Protein AF-E6UL56-F1 (afdb_monomer_lite)

Radius of gyration: 11.74 Å; chains: 1; bounding box: 36×25×26 Å

Structure (mmCIF, N/CA/C/O backbone):
data_AF-E6UL56-F1
#
_entry.id   AF-E6UL56-F1
#
loop_
_atom_site.group_PDB
_atom_site.id
_atom_site.type_symbol
_atom_site.label_atom_id
_atom_site.label_alt_id
_atom_site.label_comp_id
_atom_site.label_asym_id
_atom_site.label_entity_id
_atom_site.label_seq_id
_atom_site.pdbx_PDB_ins_code
_atom_site.Cartn_x
_atom_site.Cartn_y
_atom_site.Cartn_z
_atom_site.occupancy
_atom_site.B_iso_or_equiv
_atom_site.auth_seq_id
_atom_site.auth_comp_id
_atom_site.auth_asym_id
_atom_site.auth_atom_id
_atom_site.pdbx_PDB_model_num
ATOM 1 N N . MET A 1 1 ? 6.033 -3.235 -10.698 1.00 92.88 1 MET A N 1
ATOM 2 C CA . MET A 1 1 ? 6.636 -2.782 -9.439 1.00 92.88 1 MET A CA 1
ATOM 3 C C . MET A 1 1 ? 6.211 -3.725 -8.332 1.00 92.88 1 MET A C 1
ATOM 5 O O . MET A 1 1 ? 5.042 -4.108 -8.314 1.00 92.88 1 MET A O 1
ATOM 9 N N . ILE A 1 2 ? 7.145 -4.114 -7.472 1.00 95.81 2 ILE A N 1
ATOM 10 C CA . ILE A 1 2 ? 6.92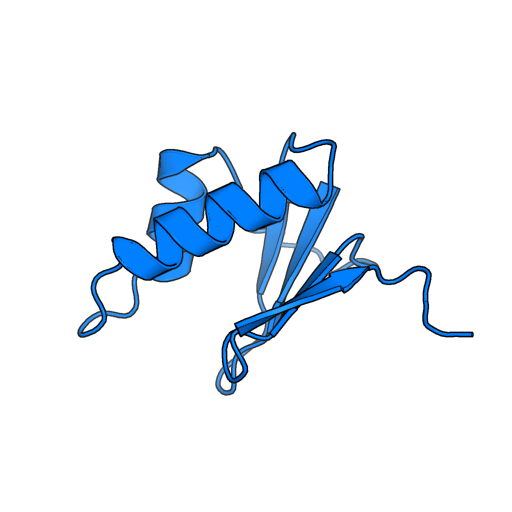8 -4.875 -6.246 1.00 95.81 2 ILE A CA 1
ATOM 11 C C . ILE A 1 2 ? 6.958 -3.893 -5.079 1.00 95.81 2 ILE A C 1
ATOM 13 O O . ILE A 1 2 ? 7.956 -3.209 -4.857 1.00 95.81 2 ILE A O 1
ATOM 17 N N . LEU A 1 3 ? 5.851 -3.815 -4.358 1.00 96.50 3 LEU A N 1
ATOM 18 C CA . LEU A 1 3 ? 5.690 -3.000 -3.165 1.00 96.50 3 LEU A CA 1
ATOM 19 C C . LEU A 1 3 ? 5.559 -3.936 -1.969 1.00 96.50 3 LEU A C 1
ATOM 21 O O . LEU A 1 3 ? 4.648 -4.757 -1.934 1.00 96.50 3 LEU A O 1
ATOM 25 N N . GLU A 1 4 ? 6.457 -3.819 -1.005 1.00 96.94 4 GLU A N 1
ATOM 26 C CA . GLU A 1 4 ? 6.316 -4.479 0.289 1.00 96.94 4 GLU A CA 1
ATOM 27 C C . GLU A 1 4 ? 5.608 -3.536 1.255 1.00 96.94 4 GLU A C 1
ATOM 29 O O . GLU A 1 4 ? 5.952 -2.358 1.344 1.00 96.94 4 GLU A O 1
ATOM 34 N N . ILE A 1 5 ? 4.589 -4.047 1.932 1.00 95.69 5 ILE A N 1
ATOM 35 C CA . ILE A 1 5 ? 3.886 -3.363 3.006 1.00 95.69 5 ILE A CA 1
ATOM 36 C C . ILE A 1 5 ? 4.298 -4.055 4.300 1.00 95.69 5 ILE A C 1
ATOM 38 O O . ILE A 1 5 ? 3.946 -5.218 4.508 1.00 95.69 5 ILE A O 1
ATOM 42 N N . GLU A 1 6 ? 5.051 -3.350 5.137 1.00 93.94 6 GLU A N 1
ATOM 43 C CA . GLU A 1 6 ? 5.472 -3.841 6.447 1.00 93.94 6 GLU A CA 1
ATOM 44 C C . GLU A 1 6 ? 4.376 -3.533 7.479 1.00 93.94 6 GLU A C 1
ATOM 46 O O . GLU A 1 6 ? 3.857 -2.411 7.554 1.00 93.94 6 GLU A O 1
ATOM 51 N N . TYR A 1 7 ? 4.013 -4.554 8.258 1.00 83.31 7 TYR A N 1
ATOM 52 C CA . TYR A 1 7 ? 3.069 -4.470 9.374 1.00 83.31 7 TYR A CA 1
ATOM 53 C C . TYR A 1 7 ? 3.679 -5.126 10.605 1.00 83.31 7 TYR A C 1
ATOM 55 O O . TYR A 1 7 ? 4.301 -6.180 10.491 1.00 83.31 7 TYR A O 1
ATOM 63 N N . TYR A 1 8 ? 3.304 -4.666 11.802 1.00 67.31 8 TYR A N 1
ATOM 64 C CA . TYR A 1 8 ? 3.584 -5.409 13.036 1.00 67.31 8 TYR A CA 1
ATOM 65 C C . TYR A 1 8 ? 3.136 -6.891 13.005 1.00 67.31 8 TYR A C 1
ATOM 67 O O . TYR A 1 8 ? 3.726 -7.736 13.676 1.00 67.31 8 TYR A O 1
ATOM 75 N N . LYS A 1 9 ? 2.069 -7.224 12.259 1.00 72.25 9 LYS A N 1
ATOM 76 C CA . LYS A 1 9 ? 1.515 -8.590 12.203 1.00 72.25 9 LYS A CA 1
ATOM 77 C C . LYS A 1 9 ? 2.220 -9.496 11.193 1.00 72.25 9 LYS A C 1
ATOM 79 O O . LYS A 1 9 ? 2.545 -10.628 11.540 1.00 72.25 9 LYS A O 1
ATOM 84 N N . ALA A 1 10 ? 2.358 -9.044 9.951 1.00 82.56 10 ALA A N 1
ATOM 85 C CA . ALA A 1 10 ? 2.990 -9.787 8.866 1.00 82.56 10 ALA A CA 1
ATOM 86 C C . ALA A 1 10 ? 3.182 -8.881 7.649 1.00 82.56 10 ALA A C 1
ATOM 88 O O . ALA A 1 10 ? 2.256 -8.169 7.257 1.00 82.56 10 ALA A O 1
ATOM 89 N N . ASP A 1 11 ? 4.340 -8.985 7.009 1.00 91.06 11 ASP A N 1
ATOM 90 C CA . ASP A 1 11 ? 4.613 -8.256 5.776 1.00 91.06 11 ASP A CA 1
ATOM 91 C C . ASP A 1 11 ? 3.805 -8.837 4.613 1.00 91.06 11 ASP A C 1
ATOM 93 O O . ASP A 1 11 ? 3.536 -10.040 4.542 1.00 91.06 11 ASP A O 1
ATOM 97 N N . THR A 1 12 ? 3.412 -7.976 3.679 1.00 94.81 12 THR A N 1
ATOM 98 C CA . THR A 1 12 ? 2.676 -8.362 2.469 1.00 94.81 12 THR A CA 1
ATOM 99 C C . THR A 1 12 ? 3.345 -7.754 1.249 1.00 94.81 12 THR A C 1
ATOM 101 O O . THR A 1 12 ? 3.581 -6.550 1.208 1.00 94.81 12 THR A O 1
ATOM 104 N N . GLN A 1 13 ? 3.602 -8.557 0.217 1.00 96.12 13 GLN A N 1
ATOM 105 C CA . GLN A 1 13 ? 4.084 -8.039 -1.061 1.00 96.12 13 GLN A CA 1
ATOM 106 C C . GLN A 1 13 ? 2.957 -7.909 -2.071 1.00 96.12 13 GLN A C 1
ATOM 108 O O . GLN A 1 13 ? 2.154 -8.821 -2.254 1.00 96.12 13 GLN A O 1
ATOM 113 N N . LEU A 1 14 ? 2.943 -6.786 -2.777 1.00 96.69 14 LEU A N 1
ATOM 114 C CA . LEU A 1 14 ? 2.002 -6.471 -3.835 1.00 96.69 14 LEU A CA 1
ATOM 115 C C . LEU A 1 14 ? 2.744 -6.252 -5.150 1.00 96.69 14 LEU A C 1
ATOM 117 O O . LEU A 1 14 ? 3.792 -5.610 -5.196 1.00 96.69 14 LEU A O 1
ATOM 121 N N . VAL A 1 15 ? 2.166 -6.736 -6.244 1.00 97.12 15 VAL A N 1
ATOM 122 C CA . VAL A 1 15 ? 2.604 -6.430 -7.604 1.00 97.12 15 VAL A CA 1
ATOM 123 C C . VAL A 1 15 ? 1.607 -5.493 -8.274 1.00 97.12 15 VAL A C 1
ATOM 125 O O . VAL A 1 15 ? 0.395 -5.700 -8.219 1.00 97.12 15 VAL A O 1
ATOM 128 N N . GLY A 1 16 ? 2.122 -4.446 -8.914 1.00 95.19 16 GLY A N 1
ATOM 129 C CA . GLY A 1 16 ? 1.310 -3.434 -9.581 1.00 95.19 16 GLY A CA 1
ATOM 130 C C . GLY A 1 16 ? 2.004 -2.804 -10.782 1.00 95.19 16 GLY A C 1
ATOM 131 O O . GLY A 1 16 ? 3.205 -2.989 -11.021 1.00 95.19 16 GLY A O 1
ATOM 132 N N . LYS A 1 17 ? 1.219 -2.054 -11.562 1.00 92.56 17 LYS A N 1
ATOM 133 C CA . LYS A 1 17 ? 1.667 -1.366 -12.787 1.00 92.56 17 LYS A CA 1
ATOM 134 C C . LYS A 1 17 ? 2.220 0.043 -12.546 1.00 92.56 17 LYS A C 1
ATOM 136 O O . LYS A 1 17 ? 2.659 0.663 -13.515 1.00 92.56 17 LYS A O 1
ATOM 141 N N . ALA A 1 18 ? 2.202 0.524 -11.300 1.00 91.00 18 ALA A N 1
ATOM 142 C CA . ALA A 1 18 ? 2.742 1.829 -10.934 1.00 91.00 18 ALA A CA 1
ATOM 143 C C . ALA A 1 18 ? 4.210 1.953 -11.360 1.00 91.00 18 ALA A C 1
ATOM 145 O O . ALA A 1 18 ? 4.974 0.980 -11.302 1.00 91.00 18 ALA A O 1
ATOM 146 N N . ARG A 1 19 ? 4.586 3.144 -11.828 1.00 86.12 19 ARG A N 1
ATOM 147 C CA . ARG A 1 19 ? 5.906 3.391 -12.433 1.00 86.12 19 ARG A CA 1
ATOM 148 C C . ARG A 1 19 ? 6.789 4.309 -11.607 1.00 86.12 19 ARG A C 1
ATOM 150 O O . ARG A 1 19 ? 8.008 4.245 -11.744 1.00 86.12 19 ARG A O 1
ATOM 157 N N . HIS A 1 20 ? 6.195 5.157 -10.774 1.00 92.50 20 HIS A N 1
ATOM 158 C CA . HIS A 1 20 ? 6.917 6.213 -10.074 1.00 92.50 20 HIS A CA 1
ATOM 159 C C . HIS A 1 20 ? 6.652 6.185 -8.572 1.00 92.50 20 HIS A C 1
ATOM 161 O O . HIS A 1 20 ? 5.545 5.896 -8.127 1.00 92.50 20 HIS A O 1
ATOM 167 N N . PHE A 1 21 ? 7.667 6.561 -7.792 1.00 94.38 21 PHE A N 1
ATOM 168 C CA . PHE A 1 21 ? 7.564 6.683 -6.337 1.00 94.38 21 PHE A CA 1
ATOM 169 C C . PHE A 1 21 ? 6.410 7.604 -5.909 1.00 94.38 21 PHE A C 1
ATOM 171 O O . PHE A 1 21 ? 5.657 7.268 -5.001 1.00 94.38 21 PHE A O 1
ATOM 178 N N . SER A 1 22 ? 6.248 8.752 -6.577 1.00 95.38 22 SER A N 1
ATOM 179 C CA . SER A 1 22 ? 5.181 9.715 -6.274 1.00 95.38 22 SER A CA 1
ATOM 180 C C . SER A 1 22 ? 3.787 9.140 -6.519 1.00 95.38 22 SER A C 1
ATOM 182 O O . SER A 1 22 ? 2.900 9.345 -5.702 1.00 95.38 22 SER A O 1
ATOM 184 N N . GLU A 1 23 ? 3.614 8.370 -7.595 1.00 96.62 23 GLU A N 1
ATOM 185 C CA . GLU A 1 23 ? 2.354 7.692 -7.906 1.00 96.62 23 GLU A CA 1
ATOM 186 C C . GLU A 1 23 ? 1.987 6.707 -6.791 1.00 96.62 23 GLU A C 1
ATOM 188 O O . GLU A 1 23 ? 0.872 6.734 -6.282 1.00 96.62 23 GLU A O 1
ATOM 193 N N . VAL A 1 24 ? 2.939 5.874 -6.357 1.00 97.00 24 VAL A N 1
ATOM 194 C CA . VAL A 1 24 ? 2.707 4.938 -5.248 1.00 97.00 24 VAL A CA 1
ATOM 195 C C . VAL A 1 24 ? 2.381 5.686 -3.961 1.00 97.00 24 VAL A C 1
ATOM 197 O O . VAL A 1 24 ? 1.440 5.318 -3.266 1.00 97.00 24 VAL A O 1
ATOM 200 N N . LYS A 1 25 ? 3.103 6.770 -3.667 1.00 97.25 25 LYS A N 1
ATOM 201 C CA . LYS A 1 25 ? 2.844 7.605 -2.492 1.00 97.25 25 LYS A CA 1
ATOM 202 C C . LYS A 1 25 ? 1.410 8.147 -2.478 1.00 97.25 25 LYS A C 1
ATOM 204 O O . LYS A 1 25 ? 0.727 7.993 -1.472 1.00 97.25 25 LYS A O 1
ATOM 209 N N . GLU A 1 26 ? 0.936 8.715 -3.584 1.00 97.62 26 GLU A N 1
ATOM 210 C CA . GLU A 1 26 ? -0.434 9.237 -3.698 1.00 97.62 26 GLU A CA 1
ATOM 211 C C . GLU A 1 26 ? -1.494 8.137 -3.521 1.00 97.62 26 GLU A C 1
ATOM 213 O O . GLU A 1 26 ? -2.523 8.349 -2.876 1.00 97.62 26 GLU A O 1
ATOM 218 N N . GLN A 1 27 ? -1.249 6.942 -4.069 1.00 97.62 27 GLN A N 1
ATOM 219 C CA . GLN A 1 27 ? -2.146 5.793 -3.912 1.00 97.62 27 GLN A CA 1
ATOM 220 C C . GLN A 1 27 ? -2.227 5.330 -2.454 1.00 97.62 27 GLN A C 1
ATOM 222 O O . GLN A 1 27 ? -3.327 5.086 -1.954 1.00 97.62 27 GLN A O 1
ATOM 227 N N . LEU A 1 28 ? -1.081 5.249 -1.771 1.00 97.12 28 LEU A N 1
ATOM 228 C CA . LEU A 1 28 ? -0.995 4.882 -0.359 1.00 97.12 28 LEU A CA 1
ATOM 229 C C . LEU A 1 28 ? -1.702 5.909 0.523 1.00 97.12 28 LEU A C 1
ATOM 231 O O . LEU A 1 28 ? -2.570 5.530 1.297 1.00 97.12 28 LEU A O 1
ATOM 235 N N . GLU A 1 29 ? -1.421 7.203 0.354 1.00 97.00 29 GLU A N 1
ATOM 236 C CA . GLU A 1 29 ? -2.082 8.277 1.111 1.00 97.00 29 GLU A CA 1
ATOM 237 C C . GLU A 1 29 ? -3.607 8.241 0.937 1.00 97.00 29 GLU A C 1
ATOM 239 O O . GLU A 1 29 ? -4.367 8.396 1.897 1.00 97.00 29 GLU A O 1
ATOM 244 N N . LYS A 1 30 ? -4.076 7.978 -0.286 1.00 97.62 30 LYS A N 1
ATOM 245 C CA . LYS A 1 30 ? -5.505 7.859 -0.573 1.00 97.62 30 LYS A CA 1
ATOM 246 C C . LYS A 1 30 ? -6.124 6.603 0.047 1.00 97.62 30 LYS A C 1
ATOM 248 O O . LYS A 1 30 ? -7.237 6.686 0.563 1.00 97.62 30 LYS A O 1
ATOM 253 N N . ALA A 1 31 ? -5.431 5.464 0.021 1.00 96.62 31 ALA A N 1
ATOM 254 C CA . ALA A 1 31 ? -5.881 4.246 0.692 1.00 96.62 31 ALA A CA 1
ATOM 255 C C . ALA A 1 31 ? -5.903 4.423 2.222 1.00 96.62 31 ALA A C 1
ATOM 257 O O . ALA A 1 31 ? -6.891 4.071 2.860 1.00 96.62 31 ALA A O 1
ATOM 258 N N . GLU A 1 32 ? -4.885 5.060 2.806 1.00 95.69 32 GLU A N 1
ATOM 259 C CA . GLU A 1 32 ? -4.825 5.381 4.237 1.00 95.69 32 GLU A CA 1
ATOM 260 C C . GLU A 1 32 ? -5.989 6.266 4.681 1.00 95.69 32 GLU A C 1
ATOM 262 O O . GLU A 1 32 ? -6.574 6.057 5.745 1.00 95.69 32 GLU A O 1
ATOM 267 N N . HIS A 1 33 ? -6.362 7.244 3.857 1.00 96.00 33 HIS A N 1
ATOM 268 C CA . HIS A 1 33 ? -7.477 8.132 4.160 1.00 96.00 33 HIS A CA 1
ATOM 269 C C . HIS A 1 33 ? -8.841 7.424 4.128 1.00 96.00 33 HIS A C 1
ATOM 271 O O . HIS A 1 33 ? -9.751 7.821 4.852 1.00 96.00 33 HIS A O 1
ATOM 277 N N . LEU A 1 34 ? -8.991 6.402 3.282 1.00 96.94 34 LEU A N 1
ATOM 278 C CA . LEU A 1 34 ? -10.281 5.781 2.976 1.00 96.94 34 LEU A CA 1
ATOM 279 C C . LEU A 1 34 ? -10.498 4.412 3.631 1.00 96.94 34 LEU A C 1
ATOM 281 O O . LEU A 1 34 ? -11.639 3.951 3.660 1.00 96.94 34 LEU A O 1
ATOM 285 N N . HIS A 1 35 ? -9.445 3.748 4.114 1.00 95.81 35 HIS A N 1
ATOM 286 C CA . HIS A 1 35 ? -9.583 2.408 4.678 1.00 95.81 35 HIS A CA 1
ATOM 287 C C . HIS A 1 35 ? -10.440 2.398 5.945 1.00 95.81 35 HIS A C 1
ATOM 289 O O . HIS A 1 35 ? -10.443 3.326 6.759 1.00 95.81 35 HIS A O 1
ATOM 295 N N . ASP A 1 36 ? -11.157 1.296 6.119 1.00 93.75 36 ASP A N 1
ATOM 296 C CA . ASP A 1 36 ? -11.862 0.996 7.347 1.00 93.75 36 ASP A CA 1
ATOM 297 C C . ASP A 1 36 ? -10.841 0.578 8.407 1.00 93.75 36 ASP A C 1
ATOM 299 O O . ASP A 1 36 ? -10.293 -0.523 8.369 1.00 93.75 36 ASP A O 1
ATOM 303 N N . ARG A 1 37 ? -10.597 1.470 9.367 1.00 90.50 37 ARG A N 1
ATOM 304 C CA . ARG A 1 37 ? -9.662 1.245 10.4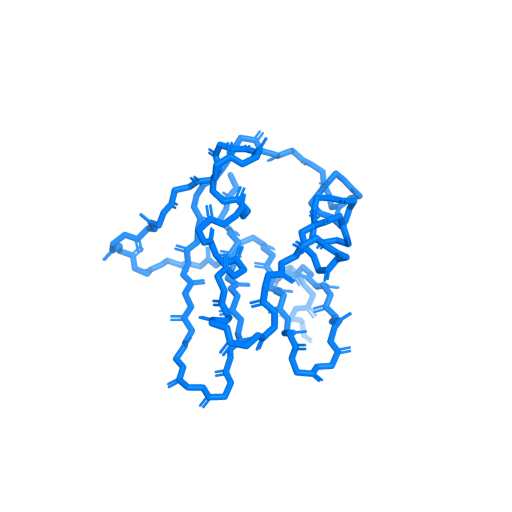77 1.00 90.50 37 ARG A CA 1
ATOM 305 C C . ARG A 1 37 ? -10.121 0.165 11.453 1.00 90.50 37 ARG A C 1
ATOM 307 O O . ARG A 1 37 ? -9.285 -0.398 12.147 1.00 90.50 37 ARG A O 1
ATOM 314 N N . VAL A 1 38 ? -11.427 -0.100 11.550 1.00 92.56 38 VAL A N 1
ATOM 315 C CA . VAL A 1 38 ? -11.963 -1.114 12.472 1.00 92.56 38 VAL A CA 1
ATOM 316 C C . VAL A 1 38 ? -11.645 -2.511 11.948 1.00 92.56 38 VAL A C 1
ATOM 318 O O . VAL A 1 38 ? -11.252 -3.381 12.721 1.00 92.56 38 VAL A O 1
ATOM 321 N N . ASN A 1 39 ? -11.786 -2.703 10.636 1.00 92.06 39 ASN A N 1
ATOM 322 C CA . ASN A 1 39 ? -11.551 -3.985 9.970 1.00 92.06 39 ASN A CA 1
ATOM 323 C C . ASN A 1 39 ? -10.163 -4.101 9.307 1.00 92.06 39 ASN A C 1
ATOM 325 O O . ASN A 1 39 ? -9.827 -5.170 8.810 1.00 92.06 39 ASN A O 1
ATOM 329 N N . ASP A 1 40 ? -9.378 -3.019 9.293 1.00 90.38 40 ASP A N 1
ATOM 330 C CA . ASP A 1 40 ? -8.067 -2.883 8.637 1.00 90.38 40 ASP A CA 1
ATOM 331 C C . ASP A 1 40 ? -8.035 -3.448 7.206 1.00 90.38 40 ASP A C 1
ATOM 333 O O . ASP A 1 40 ? -7.194 -4.263 6.829 1.00 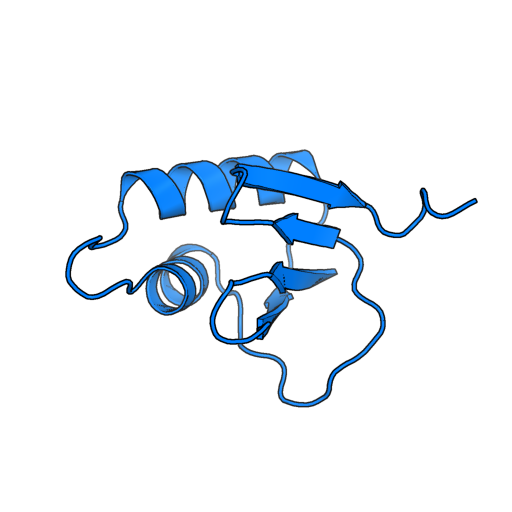90.38 40 ASP A O 1
ATOM 337 N N . ASN A 1 41 ? -8.976 -3.001 6.371 1.00 94.50 41 ASN A N 1
ATOM 338 C CA . ASN A 1 41 ? -9.106 -3.465 4.986 1.00 94.50 41 ASN A CA 1
ATOM 339 C C . ASN A 1 41 ? -8.153 -2.758 4.000 1.00 94.50 41 ASN A C 1
ATOM 341 O O . ASN A 1 41 ? -8.436 -2.678 2.803 1.00 94.50 41 ASN A O 1
ATOM 345 N N . PHE A 1 42 ? -7.033 -2.217 4.485 1.00 95.00 42 PHE A N 1
ATOM 346 C CA . PHE A 1 42 ? -6.132 -1.375 3.697 1.00 95.00 42 PHE A CA 1
ATOM 347 C C . PHE A 1 42 ? -5.620 -2.066 2.423 1.00 95.00 42 PHE A C 1
ATOM 349 O O . PHE A 1 42 ? -5.739 -1.500 1.336 1.00 95.00 42 PHE A O 1
ATOM 356 N N . ILE A 1 43 ? -5.096 -3.295 2.531 1.00 95.00 43 ILE A N 1
ATOM 357 C CA . ILE A 1 43 ? -4.572 -4.048 1.374 1.00 95.00 43 ILE A CA 1
ATOM 358 C C . ILE A 1 43 ? -5.670 -4.308 0.348 1.00 95.00 43 ILE A C 1
ATOM 360 O O . ILE A 1 43 ? -5.478 -4.077 -0.847 1.00 95.00 43 ILE A O 1
ATOM 364 N N . GLU A 1 44 ? -6.836 -4.753 0.813 1.00 95.88 44 GLU A N 1
ATOM 365 C CA . GLU A 1 44 ? -7.995 -5.025 -0.035 1.00 95.88 44 GLU A CA 1
ATOM 366 C C . GLU A 1 44 ? -8.419 -3.764 -0.800 1.00 95.88 44 GLU A C 1
ATOM 368 O O . GLU A 1 44 ? -8.686 -3.816 -2.004 1.00 95.88 44 GLU A O 1
ATOM 373 N N . LEU A 1 45 ? -8.431 -2.614 -0.121 1.00 96.50 45 LEU A N 1
ATOM 374 C CA . LEU A 1 45 ? -8.768 -1.330 -0.719 1.00 96.50 45 LEU A CA 1
ATOM 375 C C . LEU A 1 45 ? -7.721 -0.886 -1.748 1.00 96.50 45 LEU A C 1
ATOM 377 O O . LEU A 1 45 ? -8.085 -0.525 -2.868 1.00 96.50 45 LEU A O 1
ATOM 381 N N . LEU A 1 46 ? -6.434 -0.961 -1.403 1.00 96.56 46 LEU A N 1
ATOM 382 C CA . LEU A 1 46 ? -5.316 -0.622 -2.286 1.00 96.56 46 LEU A CA 1
ATOM 383 C C . LEU A 1 46 ? -5.354 -1.474 -3.569 1.00 96.56 46 LEU A C 1
ATOM 385 O O . LEU A 1 46 ? -5.241 -0.941 -4.678 1.00 96.56 46 LEU A O 1
ATOM 389 N N . CYS A 1 47 ? -5.615 -2.779 -3.437 1.00 96.75 47 CYS A N 1
ATOM 390 C CA . CYS A 1 47 ? -5.789 -3.694 -4.566 1.00 96.75 47 CYS A CA 1
ATOM 391 C C . CYS A 1 47 ? -6.981 -3.306 -5.449 1.00 96.75 47 CYS A C 1
ATOM 393 O O . CYS A 1 47 ? -6.837 -3.185 -6.667 1.00 96.75 47 CYS A O 1
ATOM 395 N N . ARG A 1 48 ? -8.152 -3.051 -4.854 1.00 96.94 48 ARG A N 1
ATOM 396 C CA . ARG A 1 48 ? -9.372 -2.693 -5.597 1.00 96.94 48 ARG A CA 1
ATOM 397 C C . ARG A 1 48 ? -9.271 -1.357 -6.319 1.00 96.94 48 ARG A C 1
ATOM 399 O O . ARG A 1 48 ? -9.748 -1.238 -7.444 1.00 96.94 48 ARG A O 1
ATOM 406 N N . MET A 1 49 ? -8.696 -0.350 -5.669 1.00 96.75 49 MET A N 1
ATOM 407 C CA . MET A 1 49 ? -8.681 1.015 -6.191 1.00 96.75 49 MET A CA 1
ATOM 408 C C . MET A 1 49 ? -7.640 1.221 -7.286 1.00 96.75 49 MET A C 1
ATOM 410 O O . MET A 1 49 ? -7.892 1.975 -8.224 1.00 96.75 49 MET A O 1
ATOM 414 N N . PHE A 1 50 ? -6.479 0.576 -7.166 1.00 97.25 50 PHE A N 1
ATOM 415 C CA . PHE A 1 50 ? -5.327 0.879 -8.020 1.00 97.25 50 PHE A CA 1
ATOM 416 C C . PHE A 1 50 ? -4.782 -0.341 -8.769 1.00 97.25 50 PHE A C 1
ATOM 418 O O . PHE A 1 50 ? -3.783 -0.239 -9.479 1.00 97.25 50 PHE A O 1
ATOM 425 N N . GLY A 1 51 ? -5.456 -1.490 -8.662 1.00 96.62 51 GLY A N 1
ATOM 426 C CA . GLY A 1 51 ? -5.112 -2.694 -9.416 1.00 96.62 51 GLY A CA 1
ATOM 427 C C . GLY A 1 51 ? -3.827 -3.370 -8.943 1.00 96.62 51 GLY A C 1
ATOM 428 O O . GLY A 1 51 ? -3.161 -4.029 -9.744 1.00 96.62 51 GLY A O 1
ATOM 429 N N . TRP A 1 52 ? -3.467 -3.199 -7.668 1.00 97.50 52 TRP A N 1
ATOM 430 C CA . TRP A 1 52 ? -2.452 -4.033 -7.026 1.00 97.50 52 TRP A CA 1
ATOM 431 C C . TRP A 1 52 ? -2.976 -5.455 -6.839 1.00 97.50 52 TRP A C 1
ATOM 433 O O . TRP A 1 52 ? -4.181 -5.706 -6.813 1.00 97.50 52 TRP A O 1
ATOM 443 N N . THR A 1 53 ? -2.066 -6.413 -6.740 1.00 97.12 53 THR A N 1
ATOM 444 C CA . THR A 1 53 ? -2.398 -7.814 -6.477 1.00 97.12 53 THR A CA 1
ATOM 445 C C . THR A 1 53 ? -1.385 -8.393 -5.510 1.00 97.12 53 THR A C 1
ATOM 447 O O . THR A 1 53 ? -0.189 -8.163 -5.675 1.00 97.12 53 THR A O 1
ATOM 450 N N . GLU A 1 54 ? -1.846 -9.158 -4.523 1.00 95.94 54 GLU A N 1
ATOM 451 C CA . GLU A 1 54 ? -0.959 -9.873 -3.607 1.00 95.94 54 GLU A CA 1
ATOM 452 C C . GLU A 1 54 ? -0.033 -10.827 -4.364 1.00 95.94 54 GLU A C 1
ATOM 454 O O . GLU A 1 54 ? -0.456 -11.666 -5.169 1.00 95.94 54 GLU A O 1
ATOM 459 N N . ASN A 1 55 ? 1.259 -10.680 -4.104 1.00 94.50 55 ASN A N 1
ATOM 460 C CA . ASN A 1 55 ? 2.299 -11.513 -4.657 1.00 94.50 55 ASN A CA 1
ATOM 461 C C . ASN A 1 55 ? 2.506 -12.729 -3.749 1.00 94.50 55 ASN A C 1
ATOM 463 O O . ASN A 1 55 ? 2.852 -12.606 -2.579 1.00 94.50 55 ASN A O 1
ATOM 467 N N . LYS A 1 56 ? 2.322 -13.928 -4.306 1.00 90.56 56 LYS A N 1
ATOM 468 C CA . LYS A 1 56 ? 2.459 -15.191 -3.562 1.00 90.56 56 LYS A CA 1
ATOM 469 C C . LYS A 1 56 ? 3.911 -15.633 -3.375 1.00 90.56 56 LYS A C 1
ATOM 471 O O . LYS A 1 56 ? 4.165 -16.565 -2.620 1.00 90.56 56 LYS A O 1
ATOM 476 N N . ILE A 1 57 ? 4.845 -15.020 -4.101 1.00 90.56 57 ILE A N 1
ATOM 477 C CA . ILE A 1 57 ? 6.262 -15.383 -4.094 1.00 90.56 57 ILE A CA 1
ATOM 478 C C . ILE A 1 57 ? 7.055 -14.153 -3.673 1.00 90.56 57 ILE A C 1
ATOM 480 O O . ILE A 1 57 ? 7.222 -13.236 -4.473 1.00 90.56 57 ILE A O 1
ATOM 484 N N . PHE A 1 58 ? 7.559 -14.144 -2.440 1.00 90.44 58 PHE A N 1
ATOM 485 C CA . PHE A 1 58 ? 8.373 -13.035 -1.951 1.00 90.44 58 PHE A CA 1
ATOM 486 C C . PHE A 1 58 ? 9.640 -12.879 -2.797 1.00 90.44 58 PHE A C 1
ATOM 488 O O . PHE A 1 58 ? 10.397 -13.830 -3.005 1.00 90.44 58 PHE A O 1
ATOM 495 N N . CYS A 1 59 ? 9.869 -11.668 -3.287 1.00 92.69 59 CYS A N 1
ATOM 496 C CA . CYS A 1 59 ? 11.055 -11.286 -4.042 1.00 92.69 59 CYS A CA 1
ATOM 497 C C . CYS A 1 59 ? 11.601 -9.955 -3.520 1.00 92.69 59 CYS A C 1
ATOM 499 O O . CYS A 1 59 ? 11.019 -9.350 -2.628 1.00 92.69 59 CYS A O 1
ATOM 501 N N . ARG A 1 60 ? 12.730 -9.475 -4.052 1.00 93.06 60 ARG A N 1
ATOM 502 C CA . ARG A 1 60 ? 13.247 -8.156 -3.660 1.00 93.06 60 ARG A CA 1
ATOM 503 C C . ARG A 1 60 ? 12.204 -7.074 -4.005 1.00 93.06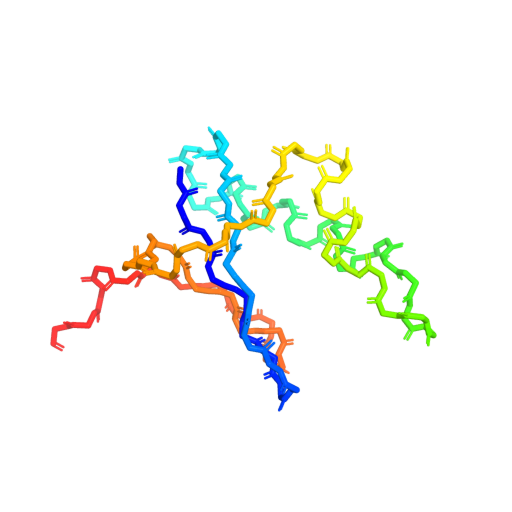 60 ARG A C 1
ATOM 505 O O . ARG A 1 60 ? 11.836 -6.995 -5.180 1.00 93.06 60 ARG A O 1
ATOM 512 N N . PRO A 1 61 ? 11.739 -6.262 -3.038 1.00 94.88 61 PRO A N 1
ATOM 513 C CA . PRO A 1 61 ? 10.812 -5.185 -3.342 1.00 94.88 61 PRO A CA 1
ATOM 514 C C . PRO A 1 61 ? 11.519 -4.041 -4.067 1.00 94.88 61 PRO A C 1
ATOM 516 O O . PRO A 1 61 ? 12.713 -3.815 -3.871 1.00 94.88 61 PRO A O 1
ATOM 519 N N . ASP A 1 62 ? 10.780 -3.299 -4.886 1.00 95.06 62 ASP A N 1
ATOM 520 C CA . ASP A 1 62 ? 11.239 -2.027 -5.451 1.00 95.06 62 ASP A CA 1
ATOM 521 C C . ASP A 1 62 ? 11.072 -0.910 -4.408 1.00 95.06 62 ASP A C 1
ATOM 523 O O . ASP A 1 62 ? 11.958 -0.075 -4.207 1.00 95.06 62 ASP A O 1
ATOM 527 N N . LEU A 1 63 ? 9.934 -0.927 -3.707 1.00 96.12 63 LEU A N 1
ATOM 528 C CA . LEU A 1 63 ? 9.572 0.019 -2.657 1.00 96.12 63 LEU A CA 1
AT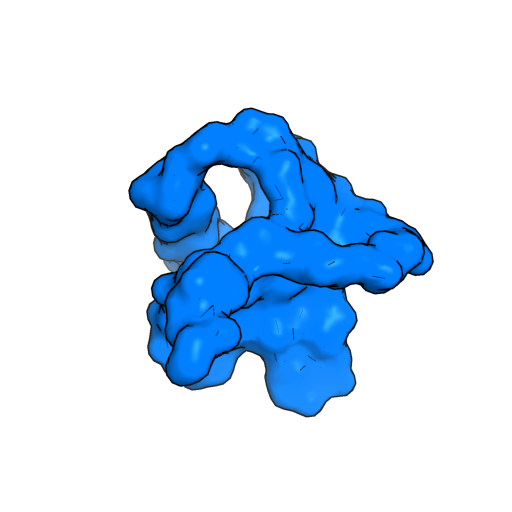OM 529 C C . LEU A 1 63 ? 9.091 -0.720 -1.407 1.00 96.12 63 LEU A C 1
ATOM 531 O O . LEU A 1 63 ? 8.469 -1.776 -1.510 1.00 96.1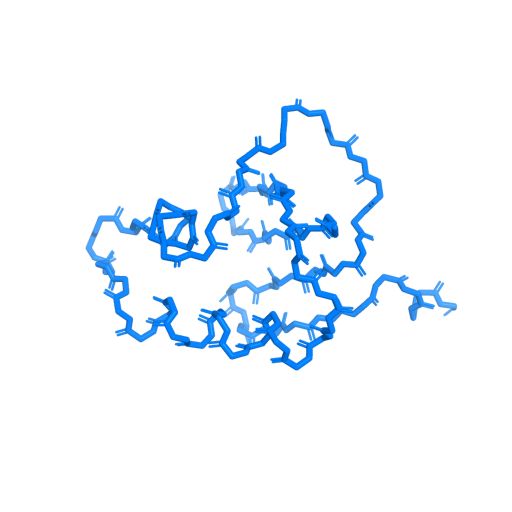2 63 LEU A O 1
ATOM 535 N N . ILE A 1 64 ? 9.335 -0.123 -0.244 1.00 96.56 64 ILE A N 1
ATOM 536 C CA . ILE A 1 64 ? 8.859 -0.599 1.057 1.00 96.56 64 ILE A CA 1
ATOM 537 C C . ILE A 1 64 ? 8.029 0.512 1.692 1.00 96.56 64 ILE A C 1
ATOM 539 O O . ILE A 1 64 ? 8.501 1.651 1.801 1.00 96.56 64 ILE A O 1
ATOM 543 N N . TYR A 1 65 ? 6.808 0.183 2.101 1.00 96.56 65 TYR A N 1
ATOM 544 C CA . TYR A 1 65 ? 5.940 1.042 2.887 1.00 96.56 65 TYR A CA 1
ATOM 545 C C . TYR A 1 65 ? 5.798 0.494 4.304 1.00 96.56 65 TYR A C 1
ATOM 547 O O . TYR A 1 65 ? 5.116 -0.504 4.523 1.00 96.56 65 TYR A O 1
ATOM 555 N N . ASP A 1 66 ? 6.417 1.182 5.256 1.00 95.12 66 ASP A N 1
ATOM 556 C CA . ASP A 1 66 ? 6.227 0.941 6.683 1.00 95.12 66 ASP A CA 1
ATOM 557 C C . ASP A 1 66 ? 4.948 1.669 7.117 1.00 95.12 66 ASP A C 1
ATOM 559 O O . ASP A 1 66 ? 4.915 2.908 7.168 1.00 95.12 66 ASP A O 1
ATOM 563 N N . ARG A 1 67 ? 3.870 0.909 7.366 1.00 92.62 67 ARG A N 1
ATOM 564 C CA . ARG A 1 67 ? 2.579 1.477 7.791 1.00 92.62 67 ARG A CA 1
ATOM 565 C C . ARG A 1 67 ? 2.602 1.983 9.225 1.00 92.62 67 ARG A C 1
ATOM 567 O O . ARG A 1 67 ? 1.869 2.926 9.523 1.00 92.62 67 ARG A O 1
ATOM 574 N N . ASP A 1 68 ? 3.441 1.410 10.084 1.00 89.38 68 ASP A N 1
ATOM 575 C CA . ASP A 1 68 ? 3.497 1.767 11.502 1.00 89.38 68 ASP A CA 1
ATOM 576 C C . ASP A 1 68 ? 4.004 3.209 11.683 1.00 89.38 68 ASP A C 1
ATOM 578 O O . ASP A 1 68 ? 3.510 3.939 12.546 1.00 89.38 68 ASP A O 1
ATOM 582 N N . ILE A 1 69 ? 4.921 3.664 10.818 1.00 92.06 69 ILE A N 1
ATOM 583 C CA . ILE A 1 69 ? 5.397 5.064 10.784 1.00 92.06 69 ILE A CA 1
ATOM 584 C C . ILE A 1 69 ? 4.940 5.856 9.547 1.00 92.06 69 ILE A C 1
ATOM 586 O O . ILE A 1 69 ? 5.365 6.999 9.358 1.00 92.06 69 ILE A O 1
ATOM 590 N N . MET A 1 70 ? 4.100 5.262 8.696 1.00 92.81 70 MET A N 1
ATOM 591 C CA . MET A 1 70 ? 3.596 5.841 7.444 1.00 92.81 70 MET A CA 1
ATOM 592 C C . MET A 1 70 ? 4.706 6.350 6.508 1.00 92.81 70 MET A C 1
ATOM 594 O O . MET A 1 70 ? 4.641 7.465 5.979 1.00 92.81 70 MET A O 1
ATOM 598 N N . LYS A 1 71 ? 5.738 5.532 6.269 1.00 94.81 71 LYS A N 1
ATOM 599 C CA . LYS A 1 71 ? 6.914 5.918 5.476 1.00 94.81 71 LYS A CA 1
ATOM 600 C C . LYS A 1 71 ? 7.118 5.015 4.266 1.00 94.81 71 LYS A C 1
ATOM 602 O O . LYS A 1 71 ? 7.348 3.821 4.397 1.00 94.81 71 LYS A O 1
ATOM 607 N N . LEU A 1 72 ? 7.127 5.621 3.078 1.00 96.19 72 LEU A N 1
ATOM 608 C CA . LEU A 1 72 ? 7.518 4.966 1.827 1.00 96.19 72 LEU A CA 1
ATOM 609 C C . LEU A 1 72 ? 9.013 5.181 1.559 1.00 96.19 72 LEU A C 1
ATOM 611 O O . LEU A 1 72 ? 9.519 6.300 1.681 1.00 96.19 72 LEU A O 1
ATOM 615 N N . SER A 1 73 ? 9.721 4.128 1.163 1.00 95.06 73 SER A N 1
ATOM 616 C CA . SER A 1 73 ? 11.152 4.160 0.847 1.00 95.06 73 SER A CA 1
ATOM 617 C C . SER A 1 73 ? 11.491 3.267 -0.348 1.00 95.06 73 SER A C 1
ATOM 619 O O . SER A 1 73 ? 10.758 2.332 -0.657 1.00 95.06 73 SER A O 1
ATOM 621 N N . SER A 1 74 ? 12.586 3.571 -1.049 1.00 91.00 74 SER A N 1
ATOM 622 C CA . SER A 1 74 ? 13.108 2.747 -2.146 1.00 91.00 74 SER A CA 1
ATOM 623 C C . SER A 1 74 ? 14.183 1.785 -1.652 1.00 91.00 74 SER A C 1
ATOM 625 O O . SER A 1 74 ? 15.037 2.164 -0.847 1.00 91.00 74 SER A O 1
ATOM 627 N N . THR A 1 75 ? 14.203 0.562 -2.180 1.00 81.50 75 THR A N 1
ATOM 628 C CA . THR A 1 75 ? 15.195 -0.447 -1.772 1.00 81.50 75 THR A CA 1
ATOM 629 C C . THR A 1 75 ? 16.598 -0.199 -2.316 1.00 81.50 75 THR A C 1
ATOM 631 O O . THR A 1 75 ? 17.559 -0.749 -1.781 1.00 81.50 75 THR A O 1
ATOM 634 N N . ASP A 1 76 ? 16.750 0.670 -3.316 1.00 68.56 76 ASP A N 1
ATOM 635 C CA . ASP A 1 76 ? 18.056 1.042 -3.878 1.00 68.56 76 ASP A CA 1
ATOM 636 C C . ASP A 1 76 ? 18.941 1.875 -2.930 1.00 68.56 76 ASP A C 1
ATOM 638 O O . ASP A 1 76 ? 20.123 2.051 -3.203 1.00 68.56 76 ASP A O 1
ATOM 642 N N . ASN A 1 77 ? 18.420 2.332 -1.782 1.00 49.31 77 ASN A N 1
ATOM 643 C CA . ASN A 1 77 ? 19.167 3.150 -0.815 1.00 49.31 77 ASN A CA 1
ATOM 644 C C . ASN A 1 77 ? 19.750 2.370 0.379 1.00 49.31 77 ASN A C 1
ATOM 646 O O . ASN A 1 77 ? 20.169 2.984 1.359 1.00 49.31 77 ASN A O 1
ATOM 650 N N . ARG A 1 78 ? 19.817 1.033 0.326 1.00 43.88 78 ARG A N 1
ATOM 651 C CA . ARG A 1 78 ? 20.639 0.254 1.273 1.00 43.88 78 ARG A CA 1
ATOM 652 C C . ARG A 1 78 ? 22.067 0.128 0.718 1.00 43.88 78 ARG A C 1
ATOM 654 O O . ARG A 1 78 ? 22.422 -0.907 0.163 1.00 43.88 78 ARG A O 1
ATOM 661 N N . SER A 1 79 ? 22.831 1.223 0.803 1.00 35.62 79 SER A N 1
ATOM 662 C CA . SER A 1 79 ? 24.302 1.248 0.656 1.00 35.62 79 SER A CA 1
ATOM 663 C C . SER A 1 79 ? 24.960 1.268 2.028 1.00 35.62 79 SER A C 1
ATOM 665 O O . SER A 1 79 ? 24.445 2.019 2.886 1.00 35.62 79 SER A O 1
#

Foldseek 3Di:
DWEWEDDPVDIWIKDAPDDDPVVVLVLLVVLVVPDDPVVRCSVVSSCVPGVIDTDPDDDDGQWYAYPVVRDIDGPVPPD

Secondary structure (DSSP, 8-state):
-EEEEE-SS--EEEE----SHHHHHHHHHHHHHHS-TTTT-HHHHHHHHH--EE-SS----SEEEETTTTEEEEGGG--

pLDDT: mean 91.34, std 11.28, range [35.62, 97.62]

Organism: Ruminococcus albus (strain ATCC 27210 / DSM 20455 / JCM 14654 / NCDO 2250 / 7) (NCBI:txid697329)

Sequence (79 aa):
MILEIEYYKADTQLVGKARHFSEVKEQLEKAEHLHDRVNDNFIELLCRMFGWTENKIFCRPDLIYDRDIMKLSSTDNRS